Protein AF-A0A923X150-F1 (afdb_monomer)

Nearest PDB structures (foldseek):
  5wd8-assembly2_B  TM=7.372E-01  e=2.443E+00  Legionella pneumophila subsp. pneumophila ATCC 43290
  1fio-assembly1_A  TM=3.249E-01  e=4.172E+00  Saccharomyces cerevisiae
  5m4y-assembly2_C  TM=3.392E-01  e=4.401E+00  Saccharomyces cerevisiae S288C

Mean predicted aligned error: 8.23 Å

Radius of gyration: 19.03 Å; Cα contacts (8 Å, |Δi|>4): 76; chains: 1; bounding box: 44×22×62 Å

Structure (mmCIF, N/CA/C/O backbone):
data_AF-A0A923X150-F1
#
_entry.id   AF-A0A923X150-F1
#
loop_
_atom_site.group_PDB
_atom_site.id
_atom_site.type_symbol
_atom_site.label_atom_id
_atom_site.label_alt_id
_atom_site.label_comp_id
_atom_site.label_asym_id
_atom_site.label_entity_id
_atom_site.label_seq_id
_atom_site.pdbx_PDB_ins_code
_atom_site.Cartn_x
_atom_site.Cartn_y
_atom_site.Cartn_z
_atom_site.occupancy
_atom_site.B_iso_or_equiv
_atom_site.auth_seq_id
_atom_site.auth_comp_id
_atom_site.auth_asym_id
_atom_site.auth_atom_id
_atom_site.pdbx_PDB_model_num
ATOM 1 N N . MET A 1 1 ? 13.204 -3.048 -30.296 1.00 43.12 1 MET A N 1
ATOM 2 C CA . MET A 1 1 ? 12.433 -2.053 -29.521 1.00 43.12 1 MET A CA 1
ATOM 3 C C . MET A 1 1 ? 12.850 -2.231 -28.071 1.00 43.12 1 MET A C 1
ATOM 5 O O . MET A 1 1 ? 12.872 -3.369 -27.627 1.00 43.12 1 MET A O 1
ATOM 9 N N . SER A 1 2 ? 13.358 -1.176 -27.427 1.00 44.50 2 SER A N 1
ATOM 10 C CA . SER A 1 2 ? 13.944 -1.235 -26.075 1.00 44.50 2 SER A CA 1
ATOM 11 C C . SER A 1 2 ? 12.864 -1.530 -25.029 1.00 44.50 2 SER A C 1
ATOM 13 O O . SER A 1 2 ? 11.776 -0.986 -25.160 1.00 44.50 2 SER A O 1
ATOM 15 N N . ALA A 1 3 ? 13.171 -2.349 -24.018 1.00 56.31 3 ALA A N 1
ATOM 16 C CA . ALA A 1 3 ? 12.300 -2.663 -22.875 1.00 56.31 3 ALA A CA 1
ATOM 17 C C . ALA A 1 3 ? 12.217 -1.525 -21.827 1.00 56.31 3 ALA A C 1
ATOM 19 O O . ALA A 1 3 ? 11.457 -1.621 -20.869 1.00 56.31 3 ALA A O 1
ATOM 20 N N . ALA A 1 4 ? 12.989 -0.446 -22.005 1.00 56.38 4 ALA A N 1
ATOM 21 C CA . ALA A 1 4 ? 13.044 0.692 -21.081 1.00 56.38 4 ALA A CA 1
ATOM 22 C C . ALA A 1 4 ? 11.716 1.474 -20.893 1.00 56.38 4 ALA A C 1
ATOM 24 O O . ALA A 1 4 ? 11.390 1.775 -19.747 1.00 56.38 4 ALA A O 1
ATOM 25 N N . PRO A 1 5 ? 10.907 1.775 -21.936 1.00 62.41 5 PRO A N 1
ATOM 26 C CA . PRO A 1 5 ? 9.665 2.529 -21.750 1.00 62.41 5 PRO A CA 1
ATOM 27 C C . PRO A 1 5 ? 8.588 1.743 -20.988 1.00 62.41 5 PRO A C 1
ATOM 29 O O . PRO A 1 5 ? 7.736 2.352 -20.346 1.00 62.41 5 PRO A O 1
ATOM 32 N N . ASP A 1 6 ? 8.640 0.407 -21.010 1.00 83.75 6 ASP A N 1
ATOM 33 C CA . ASP A 1 6 ? 7.668 -0.434 -20.304 1.00 83.75 6 ASP A CA 1
ATOM 34 C C . ASP A 1 6 ? 7.932 -0.450 -18.785 1.00 83.75 6 ASP A C 1
ATOM 36 O O . ASP A 1 6 ? 6.992 -0.531 -17.995 1.00 83.75 6 ASP A O 1
ATOM 40 N N . LEU A 1 7 ? 9.199 -0.332 -18.358 1.00 87.69 7 LEU A N 1
ATOM 41 C CA . LEU A 1 7 ? 9.575 -0.271 -16.939 1.00 87.69 7 LEU A CA 1
ATOM 42 C C . LEU A 1 7 ? 9.243 1.079 -16.296 1.00 87.69 7 LEU A C 1
ATOM 44 O O . LEU A 1 7 ? 8.735 1.095 -15.176 1.00 87.69 7 LEU A O 1
ATOM 48 N N . ASP A 1 8 ? 9.495 2.192 -16.989 1.00 90.06 8 ASP A N 1
ATOM 49 C CA . ASP A 1 8 ? 9.133 3.524 -16.485 1.00 90.06 8 ASP A CA 1
ATOM 50 C C . ASP A 1 8 ? 7.620 3.646 -16.305 1.00 90.06 8 ASP A C 1
ATOM 52 O O . ASP A 1 8 ? 7.160 4.038 -15.234 1.00 90.06 8 ASP A O 1
ATOM 56 N N . ALA A 1 9 ? 6.840 3.213 -17.302 1.00 91.81 9 ALA A N 1
ATOM 57 C CA . ALA A 1 9 ? 5.383 3.213 -17.215 1.00 91.81 9 ALA A CA 1
ATOM 58 C C . ALA A 1 9 ? 4.872 2.347 -16.050 1.00 91.81 9 ALA A C 1
ATOM 60 O O . ALA A 1 9 ? 3.960 2.754 -15.330 1.00 91.81 9 ALA A O 1
ATOM 61 N N . ALA A 1 10 ? 5.482 1.178 -15.822 1.00 92.94 10 ALA A N 1
ATOM 62 C CA . ALA A 1 10 ? 5.136 0.323 -14.689 1.00 92.94 10 ALA A CA 1
ATOM 63 C C . ALA A 1 10 ? 5.478 0.979 -13.338 1.00 92.94 10 ALA A C 1
ATOM 65 O O . ALA A 1 10 ? 4.690 0.904 -12.396 1.00 92.94 10 ALA A O 1
ATOM 66 N N . LEU A 1 11 ? 6.626 1.655 -13.226 1.00 94.62 11 LEU A N 1
ATOM 67 C CA . LEU A 1 11 ? 7.004 2.385 -12.013 1.00 94.62 11 LEU A CA 1
ATOM 68 C C . LEU A 1 11 ? 6.091 3.591 -11.758 1.00 94.62 11 LEU A C 1
ATOM 70 O O . LEU A 1 11 ? 5.698 3.828 -10.616 1.00 94.62 11 LEU A O 1
ATOM 74 N N . GLU A 1 12 ? 5.722 4.336 -12.798 1.00 95.06 12 GLU A N 1
ATOM 75 C CA . GLU A 1 12 ? 4.772 5.445 -12.701 1.00 95.06 12 GLU A CA 1
ATOM 76 C C . GLU A 1 12 ? 3.376 4.964 -12.278 1.00 95.06 12 GLU A C 1
ATOM 78 O O . GLU A 1 12 ? 2.782 5.560 -11.373 1.00 95.06 12 GLU A O 1
ATOM 83 N N . GLU A 1 13 ? 2.884 3.857 -12.851 1.00 95.75 13 GLU A N 1
ATOM 84 C CA . GLU A 1 13 ? 1.630 3.210 -12.431 1.00 95.75 13 GLU A CA 1
ATOM 85 C C . GLU A 1 13 ? 1.688 2.839 -10.942 1.00 95.75 13 GLU A C 1
ATOM 87 O 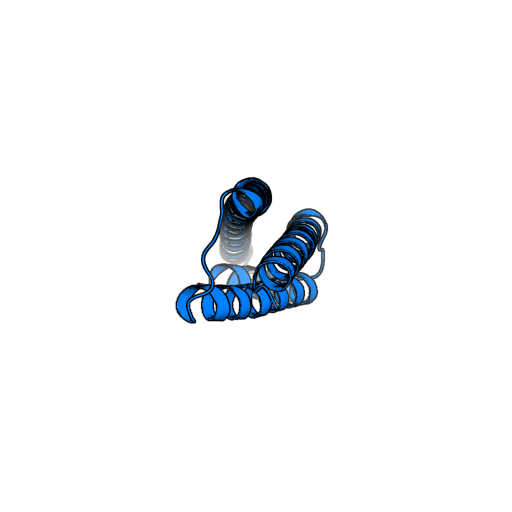O . GLU A 1 13 ? 0.786 3.178 -10.173 1.00 95.75 13 GLU A O 1
ATOM 92 N N . LEU A 1 14 ? 2.777 2.202 -10.503 1.00 95.81 14 LEU A N 1
ATOM 93 C CA . LEU A 1 14 ? 2.960 1.811 -9.107 1.00 95.81 14 LEU A CA 1
ATOM 94 C C . LEU A 1 14 ? 3.001 3.004 -8.157 1.00 95.81 14 LEU A C 1
ATOM 96 O O . LEU A 1 14 ? 2.433 2.936 -7.068 1.00 95.81 14 LEU A O 1
ATOM 100 N N . ILE A 1 15 ? 3.647 4.100 -8.551 1.00 96.69 15 ILE A N 1
ATOM 101 C CA . ILE A 1 15 ? 3.681 5.333 -7.761 1.00 96.69 15 ILE A CA 1
ATOM 102 C C . ILE A 1 15 ? 2.278 5.930 -7.647 1.00 96.69 15 ILE A C 1
ATOM 104 O O . ILE A 1 15 ? 1.893 6.360 -6.557 1.00 96.69 15 ILE A O 1
ATOM 108 N N . ALA A 1 16 ? 1.507 5.970 -8.735 1.00 95.44 16 ALA A N 1
ATOM 109 C CA . ALA A 1 16 ? 0.133 6.463 -8.705 1.00 95.44 16 ALA A CA 1
ATOM 110 C C . ALA A 1 16 ? -0.732 5.613 -7.759 1.00 95.44 16 ALA A C 1
ATOM 112 O O . ALA A 1 16 ? -1.323 6.147 -6.821 1.00 95.44 16 ALA A O 1
ATOM 113 N N . LEU A 1 17 ? -0.695 4.287 -7.910 1.00 95.75 17 LEU A N 1
ATOM 114 C CA . LEU A 1 17 ? -1.447 3.359 -7.062 1.00 95.75 17 LEU A CA 1
ATOM 115 C C . LEU A 1 17 ? -1.000 3.400 -5.593 1.00 95.75 17 LEU A C 1
ATOM 117 O O . LEU A 1 17 ? -1.834 3.321 -4.693 1.00 95.75 17 LEU A O 1
ATOM 121 N N . ALA A 1 18 ? 0.295 3.573 -5.317 1.00 93.19 18 ALA A N 1
ATOM 122 C CA . ALA A 1 18 ? 0.787 3.745 -3.952 1.00 93.19 18 ALA A CA 1
ATOM 123 C C . ALA A 1 18 ? 0.256 5.035 -3.305 1.00 93.19 18 ALA A C 1
ATOM 125 O O . ALA A 1 18 ? -0.019 5.047 -2.102 1.00 93.19 18 ALA A O 1
ATOM 126 N N . ASN A 1 19 ? 0.089 6.115 -4.078 1.00 93.88 19 ASN A N 1
ATOM 127 C CA . ASN A 1 19 ? -0.540 7.339 -3.581 1.00 93.88 19 ASN A CA 1
ATOM 128 C C . ASN A 1 19 ? -2.040 7.150 -3.340 1.00 93.88 19 ASN A C 1
ATOM 130 O O . ASN A 1 19 ? -2.524 7.609 -2.309 1.00 93.88 19 ASN A O 1
ATOM 134 N N . ASP A 1 20 ? -2.749 6.433 -4.214 1.00 92.38 20 ASP A N 1
ATOM 135 C CA . ASP A 1 20 ? -4.160 6.094 -3.995 1.00 92.38 20 ASP A CA 1
ATOM 136 C C . ASP A 1 20 ? -4.336 5.312 -2.688 1.00 92.38 20 ASP A C 1
ATOM 138 O O . ASP A 1 20 ? -5.146 5.691 -1.845 1.00 92.38 20 ASP A O 1
ATOM 142 N N . VAL A 1 21 ? -3.510 4.280 -2.459 1.00 88.44 21 VAL A N 1
ATOM 143 C CA . VAL A 1 21 ? -3.499 3.543 -1.184 1.00 88.44 21 VAL A CA 1
ATOM 144 C C . VAL A 1 21 ? -3.271 4.496 -0.015 1.00 88.44 21 VAL A C 1
ATOM 146 O O . VAL A 1 21 ? -3.983 4.423 0.980 1.00 88.44 21 VAL A O 1
ATOM 149 N N . ARG A 1 22 ? -2.307 5.414 -0.118 1.00 86.31 22 ARG A N 1
ATOM 150 C CA . ARG A 1 22 ? -2.027 6.381 0.949 1.00 86.31 22 ARG A CA 1
ATOM 151 C C . ARG A 1 22 ? -3.224 7.288 1.238 1.00 86.31 22 ARG A C 1
ATOM 153 O O . ARG A 1 22 ? -3.509 7.543 2.405 1.00 86.31 22 ARG A O 1
ATOM 160 N N . ILE A 1 23 ? -3.896 7.787 0.200 1.00 87.00 23 ILE A N 1
ATOM 161 C CA . ILE A 1 23 ? -5.088 8.634 0.333 1.00 87.00 23 ILE A CA 1
ATOM 162 C C . ILE A 1 23 ? -6.177 7.861 1.071 1.00 87.00 23 ILE A C 1
ATOM 164 O O . ILE A 1 23 ? -6.692 8.366 2.066 1.00 87.00 23 ILE A O 1
ATOM 168 N N . GLU A 1 24 ? -6.450 6.621 0.668 1.00 86.81 24 GLU A N 1
ATOM 169 C CA . GLU A 1 24 ? -7.423 5.763 1.348 1.00 86.81 24 GLU A CA 1
ATOM 170 C C . GLU A 1 24 ? -7.011 5.462 2.802 1.00 86.81 24 GLU A C 1
ATOM 172 O O . GLU A 1 24 ? -7.835 5.534 3.703 1.00 86.81 24 GLU A O 1
ATOM 177 N N . LEU A 1 25 ? -5.725 5.246 3.099 1.00 80.75 25 LEU A N 1
ATOM 178 C CA . LEU A 1 25 ? -5.252 5.028 4.478 1.00 80.75 25 LEU A CA 1
ATOM 179 C C . LEU A 1 25 ? -5.299 6.282 5.376 1.00 80.75 25 LEU A C 1
ATOM 181 O O . LEU A 1 25 ? -5.204 6.173 6.604 1.00 80.75 25 LEU A O 1
ATOM 1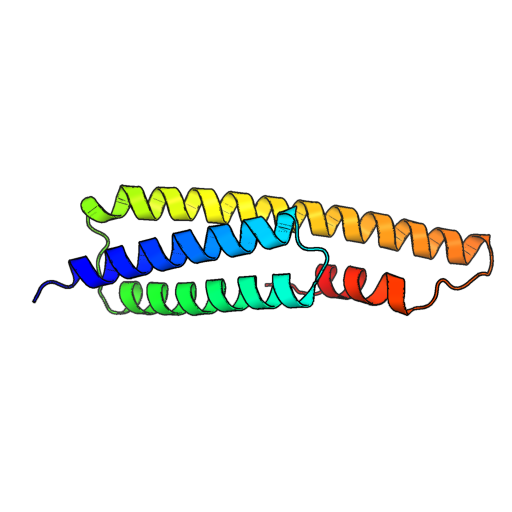85 N N . ILE A 1 26 ? -5.363 7.484 4.799 1.00 80.69 26 ILE A N 1
ATOM 186 C CA . ILE A 1 26 ? -5.426 8.749 5.551 1.00 80.69 26 ILE A CA 1
ATOM 187 C C . ILE A 1 26 ? -6.867 9.240 5.678 1.00 80.69 26 ILE A C 1
ATOM 189 O O . ILE A 1 26 ? -7.271 9.679 6.753 1.00 80.69 26 ILE A O 1
ATOM 193 N N . VAL A 1 27 ? -7.608 9.209 4.573 1.00 77.62 27 VAL A N 1
ATOM 194 C CA . VAL A 1 27 ? -8.938 9.810 4.430 1.00 77.62 27 VAL A CA 1
ATOM 195 C C . VAL A 1 27 ? -10.040 8.759 4.507 1.00 77.62 27 VAL A C 1
ATOM 197 O O . VAL A 1 27 ? -11.137 9.075 4.963 1.00 77.62 27 VAL A O 1
ATOM 200 N N . GLY A 1 28 ? -9.763 7.537 4.049 1.00 66.31 28 GLY A N 1
ATOM 201 C CA . GLY A 1 28 ? -10.754 6.494 3.819 1.00 66.31 28 GLY A CA 1
ATOM 202 C C . GLY A 1 28 ? -11.560 6.186 5.072 1.00 66.31 28 GLY A C 1
ATOM 203 O O . GLY A 1 28 ? -11.057 5.660 6.063 1.00 66.31 28 GLY A O 1
ATOM 204 N N . THR A 1 29 ? -12.848 6.508 5.009 1.00 67.25 29 THR A N 1
ATOM 205 C CA . THR A 1 29 ? -13.855 6.075 5.984 1.00 67.25 29 THR A CA 1
ATOM 206 C C . THR A 1 29 ? -14.387 4.678 5.660 1.00 67.25 29 THR A C 1
ATOM 208 O O . THR A 1 29 ? -15.085 4.086 6.481 1.00 67.25 29 THR A O 1
ATOM 211 N N . ASP A 1 30 ? -14.055 4.160 4.471 1.00 75.75 30 ASP A N 1
ATOM 212 C CA . ASP A 1 30 ? -14.504 2.879 3.943 1.00 75.75 30 ASP A CA 1
ATOM 213 C C . ASP A 1 30 ? -13.340 1.882 3.836 1.00 75.75 30 ASP A C 1
ATOM 215 O O . ASP A 1 30 ? -12.364 2.052 3.095 1.00 75.75 30 ASP A O 1
ATOM 219 N N . PHE A 1 31 ? -13.475 0.803 4.601 1.00 72.62 31 PHE A N 1
ATOM 220 C CA . PHE A 1 31 ? -12.536 -0.305 4.623 1.00 72.62 31 PHE A CA 1
ATOM 221 C C . PHE A 1 31 ? -12.442 -1.026 3.272 1.00 72.62 31 PHE A C 1
ATOM 223 O O . PHE A 1 31 ? -11.347 -1.408 2.854 1.00 72.62 31 PHE A O 1
ATOM 230 N N . ASP A 1 32 ? -13.566 -1.205 2.578 1.00 78.44 32 ASP A N 1
ATOM 231 C CA . ASP A 1 32 ? -13.610 -1.969 1.331 1.00 78.44 32 ASP A CA 1
ATOM 232 C C . ASP A 1 32 ? -12.947 -1.182 0.186 1.00 78.44 32 ASP A C 1
ATOM 234 O O . ASP A 1 32 ? -12.247 -1.765 -0.652 1.00 78.44 32 ASP A O 1
ATOM 238 N N . ALA A 1 33 ? -13.071 0.150 0.192 1.00 80.62 33 ALA A N 1
ATOM 239 C CA . ALA A 1 33 ? -12.336 1.035 -0.714 1.00 80.62 33 ALA A CA 1
ATOM 240 C C . ALA A 1 33 ? -10.817 0.944 -0.485 1.00 80.62 33 ALA A C 1
ATOM 242 O O . ALA A 1 33 ? -10.051 0.730 -1.432 1.00 80.62 33 ALA A O 1
ATOM 243 N N . SER A 1 34 ? -10.393 0.988 0.783 1.00 81.50 34 SER A N 1
ATOM 244 C CA . SER A 1 34 ? -8.987 0.824 1.173 1.00 81.50 34 SER A CA 1
ATOM 245 C C . SER A 1 34 ? -8.422 -0.533 0.738 1.00 81.50 34 SER A C 1
ATOM 247 O O . SER A 1 34 ? -7.311 -0.610 0.206 1.00 81.50 34 SER A O 1
ATOM 249 N N . LEU A 1 35 ? -9.192 -1.613 0.910 1.00 82.12 35 LEU A N 1
ATOM 250 C CA . LEU A 1 35 ? -8.802 -2.955 0.477 1.00 82.12 35 LEU A CA 1
ATOM 251 C C . LEU A 1 35 ? -8.707 -3.049 -1.053 1.00 82.12 35 LEU A C 1
ATOM 253 O O . LEU A 1 35 ? -7.747 -3.604 -1.583 1.00 82.12 35 LEU A O 1
ATOM 257 N N . THR A 1 36 ? -9.654 -2.448 -1.774 1.00 87.81 36 THR A N 1
ATOM 258 C CA . THR A 1 36 ? -9.654 -2.409 -3.244 1.00 87.81 36 THR A CA 1
ATOM 259 C C . THR A 1 36 ? -8.443 -1.651 -3.792 1.00 87.81 36 THR A C 1
ATOM 261 O O . THR A 1 36 ? -7.813 -2.098 -4.752 1.00 87.81 36 THR A O 1
ATOM 264 N N . ALA A 1 37 ? -8.076 -0.515 -3.191 1.00 88.50 37 ALA A N 1
ATOM 265 C CA . ALA A 1 37 ? -6.871 0.223 -3.564 1.00 88.50 37 ALA A CA 1
ATOM 266 C C . ALA A 1 37 ? -5.599 -0.607 -3.324 1.00 88.50 37 ALA A C 1
ATOM 268 O O . ALA A 1 37 ? -4.760 -0.709 -4.220 1.00 88.50 37 ALA A O 1
ATOM 269 N N . ARG A 1 38 ? -5.490 -1.262 -2.158 1.00 88.31 38 ARG A N 1
ATOM 270 C CA . ARG A 1 38 ? -4.353 -2.141 -1.831 1.00 88.31 38 ARG A CA 1
ATOM 271 C C . ARG A 1 38 ? -4.232 -3.317 -2.798 1.00 88.31 38 ARG A C 1
ATOM 273 O O . ARG A 1 38 ? -3.135 -3.579 -3.277 1.00 88.31 38 ARG A O 1
ATOM 280 N N . ASN A 1 39 ? -5.337 -3.979 -3.134 1.00 89.06 39 ASN A N 1
ATOM 281 C CA . ASN A 1 39 ? -5.322 -5.108 -4.066 1.00 89.06 39 ASN A CA 1
ATOM 282 C C . ASN A 1 39 ? -4.858 -4.684 -5.463 1.00 89.06 39 ASN A C 1
ATOM 284 O O . ASN A 1 39 ? -3.977 -5.324 -6.026 1.00 89.06 39 ASN A O 1
ATOM 288 N N . ARG A 1 40 ? -5.355 -3.550 -5.983 1.00 93.81 40 ARG A N 1
ATOM 289 C CA . ARG A 1 40 ? -4.891 -3.005 -7.272 1.00 93.81 40 ARG A CA 1
ATOM 290 C C . ARG A 1 40 ? -3.390 -2.710 -7.269 1.00 93.81 40 ARG A C 1
ATOM 292 O O . ARG A 1 40 ? -2.705 -3.029 -8.238 1.00 93.81 40 ARG A O 1
ATOM 299 N N . TYR A 1 41 ? -2.880 -2.126 -6.184 1.00 93.38 41 TYR A N 1
ATOM 300 C CA . TYR A 1 41 ? -1.446 -1.893 -6.016 1.00 93.38 41 TYR A CA 1
ATOM 301 C C . TYR A 1 41 ? -0.647 -3.206 -5.992 1.00 93.38 41 TYR A C 1
ATOM 303 O O . TYR A 1 41 ? 0.344 -3.325 -6.709 1.00 93.38 41 TYR A O 1
ATOM 311 N N . ASN A 1 42 ? -1.093 -4.204 -5.223 1.00 90.25 42 ASN A N 1
ATOM 312 C CA . ASN A 1 42 ? -0.428 -5.505 -5.121 1.00 90.25 42 ASN A CA 1
ATOM 313 C C . ASN A 1 42 ? -0.405 -6.251 -6.463 1.00 90.25 42 ASN A C 1
ATOM 315 O O . ASN A 1 42 ? 0.630 -6.801 -6.838 1.00 90.25 42 ASN A O 1
ATOM 319 N N . ASP A 1 43 ? -1.508 -6.218 -7.213 1.00 92.94 43 ASP A N 1
ATOM 320 C CA . ASP A 1 43 ? -1.595 -6.816 -8.546 1.00 92.94 43 ASP A CA 1
ATOM 321 C C . ASP A 1 43 ? -0.611 -6.146 -9.516 1.00 92.94 43 ASP A C 1
ATOM 323 O O . ASP A 1 43 ? 0.144 -6.824 -10.220 1.00 92.94 43 ASP A O 1
ATOM 327 N N . ALA A 1 44 ? -0.560 -4.809 -9.530 1.00 93.88 44 ALA A N 1
ATOM 328 C CA . ALA A 1 44 ? 0.406 -4.068 -10.338 1.00 93.88 44 ALA A CA 1
ATOM 329 C C . ALA A 1 44 ? 1.853 -4.385 -9.926 1.00 93.88 44 ALA A C 1
ATOM 331 O O . ALA A 1 44 ? 2.719 -4.569 -10.784 1.00 93.88 44 ALA A O 1
ATOM 332 N N . PHE A 1 45 ? 2.110 -4.513 -8.623 1.00 92.75 45 PHE A N 1
ATOM 333 C CA . PHE A 1 45 ? 3.436 -4.815 -8.093 1.00 92.75 45 PHE A CA 1
ATOM 334 C C . PHE A 1 45 ? 3.892 -6.220 -8.486 1.00 92.75 45 PHE A C 1
ATOM 336 O O . PHE A 1 45 ? 5.027 -6.395 -8.929 1.00 92.75 45 PHE A O 1
ATOM 343 N N . ALA A 1 46 ? 2.995 -7.207 -8.429 1.00 90.56 46 ALA A N 1
ATOM 344 C CA . ALA A 1 46 ? 3.263 -8.563 -8.896 1.00 90.56 46 ALA A CA 1
ATOM 345 C C . ALA A 1 46 ? 3.588 -8.599 -10.400 1.00 90.56 46 ALA A C 1
ATOM 347 O O . ALA A 1 46 ? 4.524 -9.289 -10.810 1.00 90.56 46 ALA A O 1
ATOM 348 N N . ARG A 1 47 ? 2.879 -7.816 -11.231 1.00 92.06 47 ARG A N 1
ATOM 349 C CA . ARG A 1 47 ? 3.205 -7.684 -12.665 1.00 92.06 47 ARG A CA 1
ATOM 350 C C . ARG A 1 47 ? 4.600 -7.098 -12.877 1.00 92.06 47 ARG A C 1
ATOM 352 O O . ARG A 1 47 ? 5.375 -7.661 -13.645 1.00 92.06 47 ARG A O 1
ATOM 359 N N . PHE A 1 48 ? 4.941 -6.021 -12.170 1.00 92.06 48 PHE A N 1
ATOM 360 C CA . PHE A 1 48 ? 6.269 -5.407 -12.241 1.00 92.06 48 PHE A CA 1
ATOM 361 C C . PHE A 1 48 ? 7.379 -6.374 -11.801 1.00 92.06 48 PHE A C 1
ATOM 363 O O . PHE A 1 48 ? 8.392 -6.510 -12.486 1.00 92.06 48 PHE A O 1
ATOM 370 N N . GLN A 1 49 ? 7.172 -7.124 -10.716 1.00 89.06 49 GLN A N 1
ATOM 371 C CA . GLN A 1 49 ? 8.096 -8.187 -10.309 1.00 89.06 49 GLN A CA 1
ATOM 372 C C . GLN A 1 49 ? 8.245 -9.263 -11.392 1.00 89.06 49 GLN A C 1
ATOM 374 O O . GLN A 1 49 ? 9.357 -9.724 -11.655 1.00 89.06 49 GLN A O 1
ATOM 379 N N . GLY A 1 50 ? 7.148 -9.636 -12.055 1.00 89.62 50 GLY A N 1
ATOM 380 C CA . GLY A 1 50 ? 7.154 -10.516 -13.224 1.00 89.62 50 GLY A CA 1
ATOM 381 C C . GLY A 1 50 ? 8.040 -9.996 -14.362 1.00 89.62 50 GLY A C 1
ATOM 382 O O . GLY A 1 50 ? 8.782 -10.767 -14.965 1.00 89.62 50 GLY A O 1
ATOM 383 N N . MET A 1 51 ? 8.033 -8.685 -14.619 1.00 89.12 51 MET A N 1
ATOM 384 C CA . MET A 1 51 ? 8.911 -8.064 -15.619 1.00 89.12 51 MET A CA 1
ATOM 385 C C . MET A 1 51 ? 10.386 -8.166 -15.213 1.00 89.12 51 MET A C 1
ATOM 387 O O . MET A 1 51 ? 11.212 -8.603 -16.014 1.00 89.12 51 MET A O 1
ATOM 391 N N . VAL A 1 52 ? 10.716 -7.821 -13.963 1.00 87.06 52 VAL A N 1
ATOM 392 C CA . VAL A 1 52 ? 12.098 -7.870 -13.451 1.00 87.06 52 VAL A CA 1
ATOM 393 C C . VAL A 1 52 ? 12.639 -9.304 -13.451 1.00 87.06 52 VAL A C 1
ATOM 395 O O . VAL A 1 52 ? 13.735 -9.566 -13.942 1.00 87.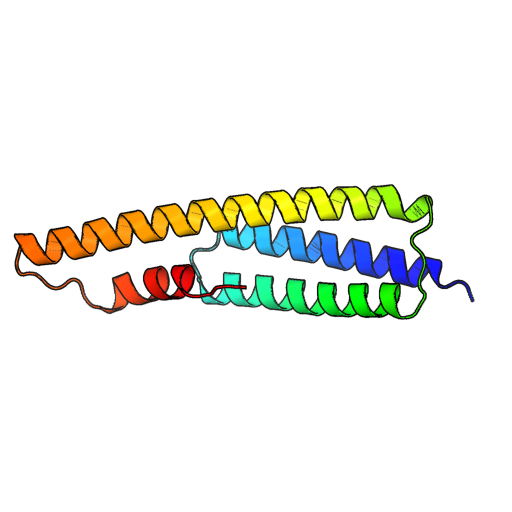06 52 VAL A O 1
ATOM 398 N N . THR A 1 53 ? 11.848 -10.263 -12.965 1.00 86.25 53 THR A N 1
ATOM 399 C CA . THR A 1 53 ? 12.209 -11.694 -12.982 1.00 86.25 53 THR A CA 1
ATOM 400 C C . THR A 1 53 ? 12.270 -12.276 -14.396 1.00 86.25 53 THR A C 1
ATOM 402 O O . THR A 1 53 ? 13.066 -13.178 -14.649 1.00 86.25 53 THR A O 1
ATOM 405 N N . GLY A 1 54 ? 11.493 -11.726 -15.333 1.00 85.31 54 GLY A N 1
ATOM 406 C CA . GLY A 1 54 ? 11.519 -12.053 -16.759 1.00 85.31 54 GLY A CA 1
ATOM 407 C C . GLY A 1 54 ? 12.721 -11.490 -17.526 1.00 85.31 54 GLY A C 1
ATOM 408 O O . GLY A 1 54 ? 12.810 -11.689 -18.737 1.00 85.31 54 GLY A O 1
ATOM 409 N N . GLY A 1 55 ? 13.651 -10.811 -16.845 1.00 83.06 55 GLY A N 1
ATOM 410 C CA . GLY A 1 55 ? 14.893 -10.301 -17.427 1.00 83.06 55 GLY A CA 1
ATOM 411 C C . GLY A 1 55 ? 14.877 -8.812 -17.769 1.00 83.06 55 GLY A C 1
ATOM 412 O O . GLY A 1 55 ? 15.834 -8.329 -18.374 1.00 83.06 55 GLY A O 1
ATOM 413 N N . ALA A 1 56 ? 13.835 -8.069 -17.382 1.00 84.56 56 ALA A N 1
ATOM 414 C CA . ALA A 1 56 ? 13.872 -6.613 -17.438 1.00 84.56 56 ALA A CA 1
ATOM 415 C C . ALA A 1 56 ? 14.846 -6.092 -16.367 1.00 84.56 56 ALA A C 1
ATOM 417 O O . ALA A 1 56 ? 14.711 -6.392 -15.180 1.00 84.56 56 ALA A O 1
ATOM 418 N N . VAL A 1 57 ? 15.855 -5.330 -16.785 1.00 84.00 57 VAL A N 1
ATOM 419 C CA . VAL A 1 57 ? 16.900 -4.828 -15.885 1.00 84.00 57 VAL A CA 1
ATOM 420 C C . VAL A 1 57 ? 16.636 -3.365 -15.573 1.00 84.00 57 VAL A C 1
ATOM 422 O O . VAL A 1 57 ? 16.495 -2.553 -16.484 1.00 84.00 57 VAL A O 1
ATOM 425 N N . LEU A 1 58 ? 16.623 -3.025 -14.283 1.00 84.00 58 LEU A N 1
ATOM 426 C CA . LEU A 1 58 ? 16.571 -1.635 -13.847 1.00 84.00 58 LEU A CA 1
ATOM 427 C C . LEU A 1 58 ? 17.916 -0.945 -14.134 1.00 84.00 58 LEU A C 1
ATOM 429 O O . LEU A 1 58 ? 18.897 -1.157 -13.422 1.00 84.00 58 LEU A O 1
ATOM 433 N N . GLY A 1 59 ? 17.964 -0.141 -15.195 1.00 87.56 59 GLY A N 1
ATOM 434 C CA . GLY A 1 59 ? 19.035 0.808 -15.475 1.00 87.56 59 GLY A CA 1
ATOM 435 C C . GLY A 1 59 ? 19.028 2.050 -14.565 1.00 87.56 59 GLY A C 1
ATOM 436 O O . GLY A 1 59 ? 18.066 2.286 -13.822 1.00 87.56 59 GLY A O 1
ATOM 437 N N . PRO A 1 60 ? 20.105 2.859 -14.607 1.00 88.38 60 PRO A N 1
ATOM 438 C CA . PRO A 1 60 ? 20.236 4.099 -13.838 1.00 88.38 60 PRO A CA 1
ATOM 439 C C . PRO A 1 60 ? 19.068 5.080 -14.000 1.00 88.38 60 PRO A C 1
ATOM 441 O O . PRO A 1 60 ? 18.714 5.770 -13.047 1.00 88.38 60 PRO A O 1
ATOM 444 N N . GLU A 1 61 ? 18.461 5.124 -15.184 1.00 85.50 61 GLU A N 1
ATOM 445 C CA . GLU A 1 61 ? 17.304 5.955 -15.519 1.00 85.50 61 GLU A CA 1
ATOM 446 C C . GLU A 1 61 ? 16.075 5.654 -14.644 1.00 85.50 61 GLU A C 1
ATOM 448 O O . GLU A 1 61 ? 15.319 6.563 -14.309 1.00 85.50 61 GLU A O 1
ATOM 453 N N . HIS A 1 62 ? 15.931 4.412 -14.177 1.00 89.88 62 HIS A N 1
ATOM 454 C CA . HIS A 1 62 ? 14.788 3.971 -13.379 1.00 89.88 62 HIS A CA 1
ATOM 455 C C . HIS A 1 62 ? 14.991 4.186 -11.870 1.00 89.88 62 HIS A C 1
ATOM 457 O O . HIS A 1 62 ? 14.031 4.123 -11.100 1.00 89.88 62 HIS A O 1
ATOM 463 N N . LEU A 1 63 ? 16.226 4.448 -11.415 1.00 89.06 63 LEU A N 1
ATOM 464 C CA . LEU A 1 63 ? 16.567 4.511 -9.985 1.00 89.06 63 LEU A CA 1
ATOM 465 C C . LEU A 1 63 ? 15.805 5.610 -9.240 1.00 89.06 63 LEU A C 1
ATOM 467 O O . LEU A 1 63 ? 15.437 5.424 -8.081 1.00 89.06 63 LEU A O 1
ATOM 471 N N . THR A 1 64 ? 15.539 6.744 -9.892 1.00 92.94 64 THR A N 1
ATOM 472 C CA . THR A 1 64 ? 14.770 7.836 -9.282 1.00 92.94 64 THR A CA 1
ATOM 473 C C . THR A 1 64 ? 13.322 7.424 -9.018 1.00 92.94 64 THR A C 1
ATOM 475 O O . THR A 1 64 ? 12.809 7.658 -7.922 1.00 92.94 64 THR A O 1
ATOM 478 N N . LEU A 1 65 ? 12.669 6.782 -9.989 1.00 92.69 65 LEU A N 1
ATOM 479 C CA . LEU A 1 65 ? 11.291 6.312 -9.841 1.00 92.69 65 LEU A CA 1
ATOM 480 C C . LEU A 1 65 ? 11.206 5.146 -8.851 1.00 92.69 65 LEU A C 1
ATOM 482 O O . LEU A 1 65 ? 10.366 5.171 -7.953 1.00 92.69 65 LEU A O 1
ATOM 486 N N . ALA A 1 66 ? 12.122 4.180 -8.942 1.00 90.88 66 ALA A N 1
ATOM 487 C CA . ALA A 1 66 ? 12.199 3.060 -8.009 1.00 90.88 66 ALA A CA 1
ATOM 488 C C . ALA A 1 66 ? 12.421 3.534 -6.562 1.00 90.88 66 ALA A C 1
ATOM 490 O O . ALA A 1 66 ? 11.730 3.081 -5.654 1.00 90.88 66 ALA A O 1
ATOM 491 N N . GLY A 1 67 ? 13.315 4.505 -6.348 1.00 93.62 67 GLY A N 1
ATOM 492 C CA . GLY A 1 67 ? 13.548 5.093 -5.028 1.00 93.62 67 GLY A CA 1
ATOM 493 C C . GLY A 1 67 ? 12.326 5.832 -4.476 1.00 93.62 67 GLY A C 1
ATOM 494 O O . GLY A 1 67 ? 12.012 5.718 -3.293 1.00 93.62 67 GLY A O 1
ATOM 495 N N . ARG A 1 68 ? 11.585 6.557 -5.323 1.00 95.12 68 ARG A N 1
ATOM 496 C CA . ARG A 1 68 ? 10.328 7.205 -4.915 1.00 95.12 68 ARG A CA 1
ATOM 497 C C . ARG A 1 68 ? 9.250 6.183 -4.552 1.00 95.12 68 ARG A C 1
ATOM 499 O O . ARG A 1 68 ? 8.528 6.385 -3.576 1.00 95.12 68 ARG A O 1
ATOM 506 N N . LEU A 1 69 ? 9.132 5.112 -5.334 1.00 94.06 69 LEU A N 1
ATOM 507 C CA . LEU A 1 69 ? 8.207 4.020 -5.051 1.00 94.06 69 LEU A CA 1
ATOM 508 C C . LEU A 1 69 ? 8.535 3.352 -3.710 1.00 94.06 69 LEU A C 1
ATOM 510 O O . LEU A 1 69 ? 7.627 3.133 -2.916 1.00 94.06 69 LEU A O 1
ATOM 514 N N . ASP A 1 70 ? 9.813 3.088 -3.437 1.00 92.38 70 ASP A N 1
ATOM 515 C CA . ASP A 1 70 ? 10.277 2.488 -2.180 1.00 92.38 70 ASP A CA 1
ATOM 516 C C . ASP A 1 70 ? 9.943 3.358 -0.956 1.00 92.38 70 ASP A C 1
ATOM 518 O O . ASP A 1 70 ? 9.400 2.873 0.041 1.00 92.38 70 ASP A O 1
ATOM 522 N N . GLN A 1 71 ? 10.159 4.674 -1.060 1.00 92.94 71 GLN A N 1
ATOM 523 C CA . GLN A 1 71 ? 9.773 5.630 -0.017 1.00 92.94 71 GLN A CA 1
ATOM 524 C C . GLN A 1 71 ? 8.262 5.622 0.242 1.00 92.94 71 GLN A C 1
ATOM 526 O O . GLN A 1 71 ? 7.827 5.603 1.395 1.00 92.94 71 GLN A O 1
ATOM 531 N N . LEU A 1 72 ? 7.451 5.625 -0.822 1.00 92.25 72 LEU A N 1
ATOM 532 C CA . LEU A 1 72 ? 5.992 5.577 -0.704 1.00 92.25 72 LEU A CA 1
ATOM 533 C C . LEU A 1 72 ? 5.516 4.253 -0.107 1.00 92.25 72 LEU A C 1
ATOM 535 O O . LEU A 1 72 ? 4.658 4.258 0.774 1.00 92.25 72 LEU A O 1
ATOM 539 N N . HIS A 1 73 ? 6.086 3.134 -0.550 1.00 90.75 73 HIS A N 1
ATOM 540 C CA . HIS A 1 73 ? 5.764 1.811 -0.034 1.00 90.75 73 HIS A CA 1
ATOM 541 C C . HIS A 1 73 ? 6.068 1.716 1.464 1.00 90.75 73 HIS A C 1
ATOM 543 O O . HIS A 1 73 ? 5.194 1.351 2.249 1.00 90.75 73 HIS A O 1
ATOM 549 N N . SER A 1 74 ? 7.269 2.133 1.872 1.00 90.75 74 SER A N 1
ATOM 550 C CA . SER A 1 74 ? 7.685 2.149 3.276 1.00 90.75 74 SER A CA 1
ATOM 551 C C . SER A 1 74 ? 6.744 2.993 4.138 1.00 90.75 74 SER A C 1
ATOM 553 O O . SER A 1 74 ? 6.268 2.526 5.173 1.00 90.75 74 SER A O 1
ATOM 555 N N . ALA A 1 75 ? 6.394 4.198 3.678 1.00 89.06 75 ALA A N 1
ATOM 556 C CA . ALA A 1 75 ? 5.474 5.073 4.398 1.00 89.06 75 ALA A CA 1
ATOM 557 C C . ALA A 1 75 ? 4.049 4.493 4.492 1.00 89.06 75 ALA A C 1
ATOM 559 O O . ALA A 1 75 ? 3.372 4.660 5.507 1.00 89.06 75 ALA A O 1
ATOM 560 N N . ASN A 1 76 ? 3.581 3.792 3.456 1.00 89.12 76 ASN A N 1
ATOM 561 C CA . ASN A 1 76 ? 2.289 3.109 3.488 1.00 89.12 76 ASN A CA 1
ATOM 562 C C . ASN A 1 76 ? 2.297 1.940 4.4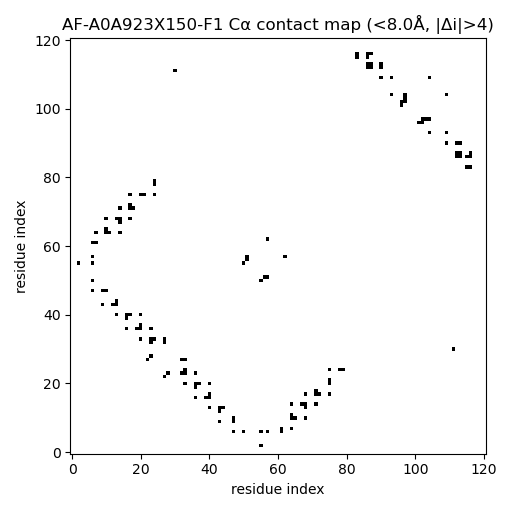80 1.00 89.12 76 ASN A C 1
ATOM 564 O O . ASN A 1 76 ? 1.335 1.773 5.228 1.00 89.12 76 ASN A O 1
ATOM 568 N N . MET A 1 77 ? 3.379 1.159 4.532 1.00 86.81 77 MET A N 1
ATOM 569 C CA . 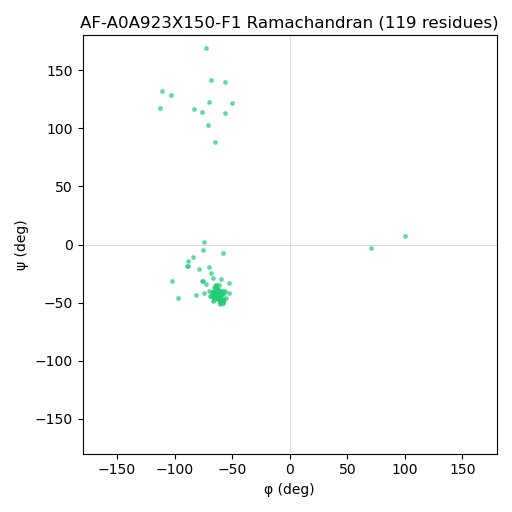MET A 1 77 ? 3.525 0.051 5.481 1.00 86.81 77 MET A CA 1
ATOM 570 C C . MET A 1 77 ? 3.577 0.537 6.932 1.00 86.81 77 MET A C 1
ATOM 572 O O . MET A 1 77 ? 2.910 -0.042 7.792 1.00 86.81 77 MET A O 1
ATOM 576 N N . GLU A 1 78 ? 4.302 1.626 7.197 1.00 90.19 78 GLU A N 1
ATOM 577 C CA . GLU A 1 78 ? 4.308 2.293 8.503 1.00 90.19 78 GLU A CA 1
ATOM 578 C C . GLU A 1 78 ? 2.892 2.735 8.893 1.00 90.19 78 GLU A C 1
ATOM 580 O O . GLU A 1 78 ? 2.402 2.389 9.970 1.00 90.19 78 GLU A O 1
ATOM 585 N N . ARG A 1 79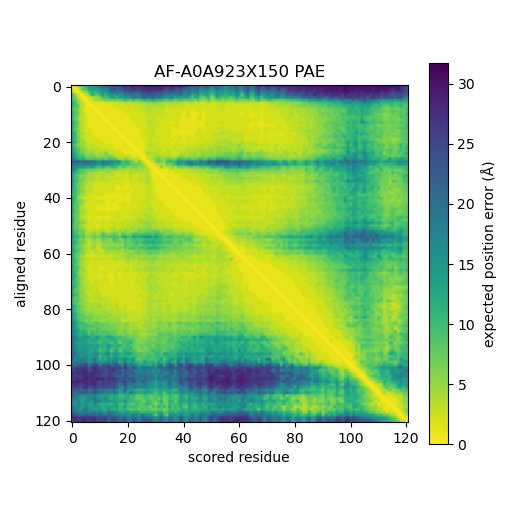 ? 2.168 3.383 7.972 1.00 87.38 79 ARG A N 1
ATOM 586 C CA . ARG A 1 79 ? 0.792 3.825 8.220 1.00 87.38 79 ARG A CA 1
ATOM 587 C C . ARG A 1 79 ? -0.169 2.666 8.497 1.00 87.38 79 ARG A C 1
ATOM 589 O O . ARG A 1 79 ? -1.007 2.760 9.392 1.00 87.38 79 ARG A O 1
ATOM 596 N N . VAL A 1 80 ? -0.061 1.561 7.760 1.00 84.81 80 VAL A N 1
ATOM 597 C CA . VAL A 1 80 ? -0.857 0.351 8.026 1.00 84.81 80 VAL A CA 1
ATOM 598 C C . VAL A 1 80 ? -0.547 -0.201 9.418 1.00 84.81 80 VAL A C 1
ATOM 600 O O . VAL A 1 80 ? -1.471 -0.583 10.139 1.00 84.81 80 VAL A O 1
ATOM 603 N N . ALA A 1 81 ? 0.724 -0.227 9.826 1.00 85.00 81 ALA A N 1
ATOM 604 C CA . ALA A 1 81 ? 1.116 -0.691 11.153 1.00 85.00 81 ALA A CA 1
ATOM 605 C C . ALA A 1 81 ? 0.509 0.179 12.269 1.00 85.00 81 ALA A C 1
ATOM 607 O O . ALA A 1 81 ? -0.061 -0.364 13.221 1.00 85.00 81 ALA A O 1
ATOM 608 N N . GLU A 1 82 ? 0.547 1.507 12.118 1.00 85.31 82 GLU A N 1
ATOM 609 C CA . GLU A 1 82 ? -0.102 2.452 13.038 1.00 85.31 82 GLU A CA 1
ATOM 610 C C . GLU A 1 82 ? -1.608 2.197 13.153 1.00 85.31 82 GLU A C 1
ATOM 612 O O . GLU A 1 82 ? -2.145 2.062 14.255 1.00 85.31 82 GLU A O 1
ATOM 617 N N . LEU A 1 83 ? -2.301 2.088 12.016 1.00 81.88 83 LEU A N 1
ATOM 618 C CA . LEU A 1 83 ? -3.744 1.853 11.987 1.00 81.88 83 LEU A CA 1
ATOM 619 C C . LEU A 1 83 ? -4.105 0.514 12.641 1.00 81.88 83 LEU A C 1
ATOM 621 O O . LEU A 1 83 ? -5.082 0.432 13.385 1.00 81.88 83 LEU A O 1
ATOM 625 N N . LYS A 1 84 ? -3.299 -0.536 12.434 1.00 83.00 84 LYS A N 1
ATOM 626 C CA . LYS A 1 84 ? -3.498 -1.831 13.103 1.00 83.00 84 LYS A CA 1
ATOM 627 C C . LYS A 1 84 ? -3.317 -1.714 14.615 1.00 83.00 84 LYS A C 1
ATOM 629 O O . LYS A 1 84 ? -4.055 -2.349 15.370 1.00 83.00 84 LYS A O 1
ATOM 634 N N . GLN A 1 85 ? -2.359 -0.915 15.082 1.00 83.50 85 GLN A N 1
ATOM 635 C CA . GLN A 1 85 ? -2.167 -0.665 16.511 1.00 83.50 85 GLN A CA 1
ATOM 636 C C . GLN A 1 85 ? -3.348 0.104 17.124 1.00 83.50 85 GLN A C 1
ATOM 638 O O . GLN A 1 85 ? -3.811 -0.258 18.213 1.00 83.50 85 GLN A O 1
ATOM 643 N N . LEU A 1 86 ? -3.865 1.117 16.425 1.00 81.12 86 LEU A N 1
ATOM 644 C CA . LEU A 1 86 ? -5.064 1.855 16.832 1.00 81.12 86 LEU A CA 1
ATOM 645 C C . LEU A 1 86 ? -6.278 0.923 16.911 1.00 81.12 86 LEU A C 1
ATOM 647 O O . LEU A 1 86 ? -6.886 0.813 17.975 1.00 81.12 86 LEU A O 1
ATOM 651 N N . ALA A 1 87 ? -6.537 0.142 15.858 1.00 78.56 87 ALA A N 1
ATOM 652 C CA . ALA A 1 87 ? -7.629 -0.829 15.817 1.00 78.56 87 ALA A CA 1
ATOM 653 C C . ALA A 1 87 ? -7.547 -1.856 16.963 1.00 78.56 87 ALA A C 1
ATOM 655 O O . ALA A 1 87 ? -8.553 -2.165 17.603 1.00 78.56 87 ALA A O 1
ATOM 656 N N . ARG A 1 88 ? -6.346 -2.366 17.285 1.00 80.00 88 ARG A N 1
ATOM 657 C CA . ARG A 1 88 ? -6.137 -3.272 18.437 1.00 80.00 88 ARG A CA 1
ATOM 658 C C . ARG A 1 88 ? -6.499 -2.605 19.758 1.00 80.00 88 ARG A C 1
ATOM 660 O O . ARG A 1 88 ? -7.099 -3.245 20.624 1.00 80.00 88 ARG A O 1
ATOM 667 N N . THR A 1 89 ? -6.120 -1.341 19.916 1.00 81.44 89 THR A N 1
ATOM 668 C CA . THR A 1 89 ? -6.384 -0.559 21.127 1.00 81.44 89 THR A CA 1
ATOM 669 C C . THR A 1 89 ? -7.880 -0.319 21.298 1.00 81.44 89 THR A C 1
ATOM 671 O O . THR A 1 89 ? -8.430 -0.605 22.362 1.00 81.44 89 THR A O 1
ATOM 674 N N . GLU A 1 90 ? -8.559 0.123 20.241 1.00 80.38 90 GLU A N 1
ATOM 675 C CA . GLU A 1 90 ? -10.007 0.345 20.233 1.00 80.38 90 GLU A CA 1
ATOM 676 C C . GLU A 1 90 ? -10.783 -0.946 20.501 1.00 80.38 90 GLU A C 1
ATOM 678 O O . GLU A 1 90 ? -11.655 -0.976 21.370 1.00 80.38 90 GLU A O 1
ATOM 683 N N . LEU A 1 91 ? -10.400 -2.052 19.855 1.00 79.31 91 LEU A N 1
ATOM 684 C CA . LEU A 1 91 ? -10.997 -3.365 20.099 1.00 79.31 91 LEU A CA 1
ATOM 685 C C . LEU A 1 91 ? -10.788 -3.828 21.551 1.00 79.31 91 LEU A C 1
ATOM 687 O O . LEU A 1 91 ? -11.701 -4.377 22.175 1.00 79.31 91 LEU A O 1
ATOM 691 N N . GLY A 1 92 ? -9.598 -3.601 22.113 1.00 81.44 92 GLY A N 1
ATOM 692 C CA . GLY A 1 92 ? -9.301 -3.873 23.519 1.00 81.44 92 GLY A CA 1
ATOM 693 C C 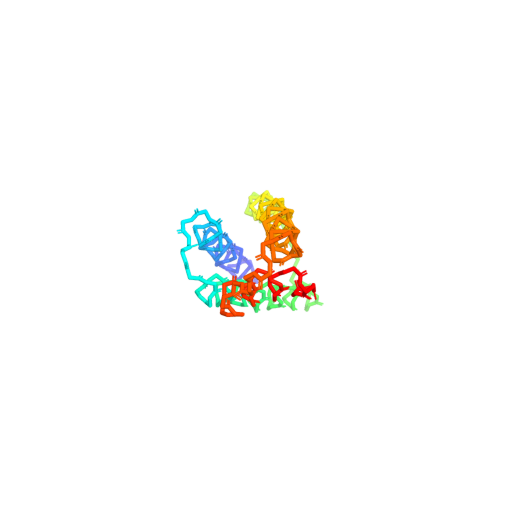. GLY A 1 92 ? -10.179 -3.056 24.472 1.00 81.44 92 GLY A C 1
ATOM 694 O O . GLY A 1 92 ? -10.703 -3.605 25.448 1.00 81.44 92 GLY A O 1
ATOM 695 N N . ASN A 1 93 ? -10.392 -1.775 24.163 1.00 80.44 93 ASN A N 1
ATOM 696 C CA . ASN A 1 93 ? -11.260 -0.878 24.924 1.00 80.44 93 ASN A CA 1
ATOM 697 C C . ASN A 1 93 ? -12.729 -1.313 24.848 1.00 80.44 93 ASN A C 1
ATOM 699 O O . ASN A 1 93 ? -13.375 -1.427 25.889 1.00 80.44 93 ASN A O 1
ATOM 703 N N . ALA A 1 94 ? -13.230 -1.649 23.657 1.00 77.94 94 ALA A N 1
ATOM 704 C CA . ALA A 1 94 ? -14.595 -2.136 23.456 1.00 77.94 94 ALA A CA 1
ATOM 705 C C . ALA A 1 94 ? -14.860 -3.437 24.234 1.00 77.94 94 ALA A C 1
ATOM 707 O O . ALA A 1 94 ? -15.845 -3.546 24.966 1.00 77.94 94 ALA A O 1
ATOM 708 N N . ARG A 1 95 ? -13.933 -4.404 24.169 1.00 80.06 95 ARG A N 1
ATOM 709 C CA . ARG A 1 95 ? -14.016 -5.662 24.937 1.00 80.06 95 ARG A CA 1
ATOM 710 C C . ARG A 1 95 ? -13.981 -5.430 26.449 1.00 80.06 95 ARG A C 1
ATOM 712 O O . ARG A 1 95 ? -14.674 -6.119 27.198 1.00 80.06 95 ARG A O 1
ATOM 719 N N . ARG A 1 96 ? -13.163 -4.482 26.922 1.00 81.12 96 ARG A N 1
ATOM 720 C CA . ARG A 1 96 ? -13.112 -4.110 28.345 1.00 81.12 96 ARG A CA 1
ATOM 721 C C . ARG A 1 96 ? -14.421 -3.458 28.786 1.00 81.12 96 ARG A C 1
ATOM 723 O O . ARG A 1 96 ? -14.934 -3.830 29.837 1.00 81.12 96 ARG A O 1
ATOM 730 N N . PHE A 1 97 ? -14.959 -2.538 27.987 1.00 76.31 97 PHE A N 1
ATOM 731 C CA . PHE A 1 97 ? -16.237 -1.887 28.255 1.00 76.31 97 PHE A CA 1
ATOM 732 C C . PHE A 1 97 ? -17.361 -2.916 28.368 1.00 76.31 97 PHE A C 1
ATOM 734 O O . PHE A 1 97 ? -18.022 -2.945 29.399 1.00 76.31 97 PHE A O 1
ATOM 741 N N . GLN A 1 98 ? -17.493 -3.826 27.395 1.00 78.06 98 GLN A N 1
ATOM 742 C CA . GLN A 1 98 ? -18.488 -4.905 27.423 1.00 78.06 98 GLN A CA 1
ATOM 743 C C . GLN A 1 98 ? -18.429 -5.731 28.712 1.00 78.06 98 GLN A C 1
ATOM 745 O O . GLN A 1 98 ? -19.458 -6.064 29.297 1.00 78.06 98 GLN A O 1
ATOM 750 N N . ARG A 1 99 ? -17.215 -6.047 29.178 1.00 81.12 99 ARG A N 1
ATOM 751 C CA . ARG A 1 99 ? -17.015 -6.810 30.415 1.00 81.12 99 ARG A CA 1
ATOM 752 C C . ARG A 1 99 ? -17.483 -6.051 31.657 1.00 81.12 99 ARG A C 1
ATOM 754 O O . ARG A 1 99 ? -17.979 -6.679 32.582 1.00 81.12 99 ARG A O 1
ATOM 761 N N . ILE A 1 100 ? -17.278 -4.735 31.695 1.00 80.94 100 ILE A N 1
ATOM 762 C CA . ILE A 1 100 ? -17.611 -3.894 32.852 1.00 80.94 100 ILE A CA 1
ATOM 763 C C . ILE A 1 100 ? -19.101 -3.536 32.863 1.00 80.94 100 ILE A C 1
ATOM 765 O O . ILE A 1 100 ? -19.725 -3.576 33.917 1.00 80.94 100 ILE A O 1
ATOM 769 N N . SER A 1 101 ? -19.668 -3.174 31.713 1.00 78.38 101 SER A N 1
ATOM 770 C CA . SER A 1 101 ? -21.034 -2.652 31.618 1.00 78.38 101 SER A CA 1
ATOM 771 C C . SER A 1 101 ? -22.098 -3.733 31.420 1.00 78.38 101 SER A C 1
ATOM 773 O O . SER A 1 101 ? -23.277 -3.456 31.620 1.00 78.38 101 SER A O 1
ATOM 775 N N . GLY A 1 102 ? -21.719 -4.942 30.984 1.00 75.06 102 GLY A N 1
ATOM 776 C CA . GLY A 1 102 ? -22.664 -5.980 30.555 1.00 75.06 102 GLY A CA 1
ATOM 777 C C . GLY A 1 102 ? -23.370 -5.665 29.227 1.00 75.06 102 GLY A C 1
ATOM 778 O O . GLY A 1 102 ? -24.122 -6.497 28.724 1.00 75.06 102 GLY A O 1
ATOM 779 N N . TYR A 1 103 ? -23.111 -4.494 28.637 1.00 65.62 103 TYR A N 1
ATOM 780 C CA . TYR A 1 103 ? -23.606 -4.088 27.327 1.00 65.62 103 TYR A CA 1
ATOM 781 C C . TYR A 1 103 ? -22.689 -4.658 26.242 1.00 65.62 103 TYR A C 1
ATOM 783 O O . TYR A 1 103 ? -21.509 -4.310 26.173 1.00 65.62 103 TYR A O 1
ATOM 791 N N . ALA A 1 104 ? -23.213 -5.537 25.390 1.00 61.16 104 ALA A N 1
ATOM 792 C CA . ALA A 1 104 ? -22.509 -5.949 24.184 1.00 61.16 104 ALA A CA 1
ATOM 793 C C . ALA A 1 104 ? -22.628 -4.819 23.150 1.00 61.16 104 ALA A C 1
ATOM 795 O O . ALA A 1 104 ? -23.749 -4.554 22.719 1.00 61.16 104 ALA A O 1
ATOM 796 N N . PRO A 1 105 ? -21.530 -4.140 22.754 1.00 55.44 105 PRO A N 1
ATOM 797 C CA . PRO A 1 105 ? -21.589 -3.283 21.579 1.00 55.44 105 PRO A CA 1
ATOM 798 C C . PRO A 1 105 ? -22.057 -4.143 20.406 1.00 55.44 105 PRO A C 1
ATOM 800 O O . PRO A 1 105 ? -21.656 -5.311 20.311 1.00 55.44 105 PRO A O 1
ATOM 803 N N . ASP A 1 106 ? -22.920 -3.592 19.552 1.00 58.00 106 ASP A N 1
ATOM 804 C CA . ASP A 1 106 ? -23.391 -4.307 18.374 1.00 58.00 106 ASP A CA 1
ATOM 805 C C . ASP A 1 106 ? -22.169 -4.853 17.639 1.00 58.00 106 ASP A C 1
ATOM 807 O O . ASP A 1 106 ? -21.252 -4.117 17.274 1.00 58.00 106 ASP A O 1
ATOM 811 N N . GLY A 1 107 ? -22.116 -6.174 17.443 1.00 51.88 107 GLY A N 1
ATOM 812 C CA . GLY A 1 107 ? -20.940 -6.839 16.873 1.00 51.88 107 GLY A CA 1
ATOM 813 C C . GLY A 1 107 ? -20.558 -6.320 15.480 1.00 51.88 107 GLY A C 1
ATOM 814 O O . GLY A 1 107 ? -19.529 -6.712 14.942 1.00 51.88 107 GLY A O 1
ATOM 815 N N . ALA A 1 108 ? -21.378 -5.461 14.869 1.00 56.03 108 ALA A N 1
ATOM 816 C CA . ALA A 1 108 ? -21.054 -4.661 13.694 1.00 56.03 108 ALA A CA 1
ATOM 817 C C . ALA A 1 108 ? -19.833 -3.745 13.892 1.00 56.03 108 ALA A C 1
ATOM 819 O O . ALA A 1 108 ? -18.994 -3.721 12.999 1.00 56.03 108 ALA A O 1
ATOM 820 N N . ASP A 1 109 ? -19.660 -3.108 15.051 1.00 57.03 109 ASP A N 1
ATOM 821 C CA . ASP A 1 109 ? -18.620 -2.081 15.234 1.00 57.03 109 ASP A CA 1
ATOM 822 C C . ASP A 1 109 ? -17.212 -2.681 15.399 1.00 57.03 109 ASP A C 1
ATOM 824 O O . ASP A 1 109 ? -16.214 -2.117 14.959 1.00 57.03 109 ASP A O 1
ATOM 828 N N . ALA A 1 110 ? -17.112 -3.877 15.987 1.00 58.62 110 ALA A N 1
ATOM 829 C CA . ALA A 1 110 ? -15.831 -4.542 16.250 1.00 58.62 110 ALA A CA 1
ATOM 830 C C . ALA A 1 110 ? -15.327 -5.425 15.088 1.00 58.62 110 ALA A C 1
ATOM 832 O O . ALA A 1 110 ? -14.144 -5.777 15.044 1.00 58.62 110 ALA A O 1
ATOM 833 N N . ARG A 1 111 ? -16.212 -5.820 14.159 1.00 63.19 111 ARG A N 1
ATOM 834 C CA . ARG A 1 111 ? -15.897 -6.739 13.047 1.00 63.19 111 ARG A CA 1
ATOM 835 C C . ARG A 1 111 ? -14.900 -6.150 12.032 1.00 63.19 111 ARG A C 1
ATOM 837 O O . ARG A 1 111 ? -13.956 -6.867 11.699 1.00 63.19 111 ARG A O 1
ATOM 844 N N . PRO A 1 112 ? -15.041 -4.895 11.559 1.00 64.62 112 PRO A N 1
ATOM 845 C CA . PRO A 1 112 ? -14.083 -4.285 10.633 1.00 64.62 112 PRO A CA 1
ATOM 846 C C . PRO A 1 112 ? -12.686 -4.140 11.245 1.00 64.62 112 PRO A C 1
ATOM 848 O O . PRO A 1 112 ? -11.702 -4.537 10.627 1.00 64.62 112 PRO A O 1
ATOM 851 N N . ALA A 1 113 ? -12.602 -3.672 12.495 1.00 62.44 113 ALA A N 1
ATOM 852 C CA . ALA A 1 113 ? -11.333 -3.526 13.208 1.00 62.44 113 ALA A CA 1
ATOM 853 C C . ALA A 1 113 ? -10.617 -4.873 13.396 1.00 62.44 113 ALA A C 1
ATOM 855 O O . ALA A 1 113 ? -9.423 -4.979 13.124 1.00 62.44 113 ALA A O 1
ATOM 856 N N . ALA A 1 114 ? -11.340 -5.923 13.809 1.00 64.88 114 ALA A N 1
ATOM 857 C CA . ALA A 1 114 ? -10.775 -7.267 13.937 1.00 64.88 114 ALA A CA 1
ATOM 858 C C . ALA A 1 114 ? -10.278 -7.817 12.588 1.00 64.88 114 ALA A C 1
ATOM 860 O O . ALA A 1 114 ? -9.144 -8.278 12.501 1.00 64.88 114 ALA A O 1
ATOM 861 N N . ARG A 1 115 ? -11.076 -7.684 11.518 1.00 69.75 115 ARG A N 1
ATOM 862 C CA . ARG A 1 115 ? -10.683 -8.118 10.166 1.00 69.75 115 ARG A CA 1
ATOM 863 C C . ARG A 1 115 ? -9.448 -7.384 9.651 1.00 69.75 115 ARG A C 1
ATOM 865 O O . ARG A 1 115 ? -8.583 -8.021 9.070 1.00 69.75 115 ARG A O 1
ATOM 872 N N . PHE A 1 116 ? -9.331 -6.081 9.887 1.00 66.25 116 PHE A N 1
ATOM 873 C CA . PHE A 1 116 ? -8.144 -5.324 9.486 1.00 66.25 116 PHE A CA 1
ATOM 874 C C . PHE A 1 116 ? -6.870 -5.779 10.214 1.00 66.25 116 PHE A C 1
ATOM 876 O O . PHE A 1 116 ? -5.782 -5.763 9.641 1.00 66.25 116 PHE A O 1
ATOM 883 N N . ILE A 1 117 ? -6.991 -6.185 11.482 1.00 68.50 117 ILE A N 1
ATOM 884 C CA . ILE A 1 117 ? -5.871 -6.724 12.264 1.00 68.50 117 ILE A CA 1
ATOM 885 C C . ILE A 1 117 ? -5.438 -8.090 11.720 1.00 68.50 117 ILE A C 1
ATOM 887 O O . ILE A 1 117 ? -4.232 -8.326 11.603 1.00 68.50 117 ILE A O 1
ATOM 891 N N . ASP A 1 118 ? -6.416 -8.946 11.414 1.00 71.81 118 ASP A N 1
ATOM 892 C CA . ASP A 1 118 ? -6.224 -10.333 10.981 1.00 71.81 118 ASP A CA 1
ATOM 893 C C . ASP A 1 118 ? -5.834 -10.463 9.499 1.00 71.81 118 ASP A C 1
ATOM 895 O O . ASP A 1 118 ? -5.241 -11.473 9.123 1.00 71.81 118 ASP A O 1
ATOM 899 N N . ASP A 1 119 ? -6.114 -9.452 8.667 1.00 69.12 119 ASP A N 1
ATOM 900 C CA . ASP A 1 119 ? -5.636 -9.354 7.283 1.00 69.12 119 ASP A CA 1
ATOM 901 C C . ASP A 1 119 ? -4.104 -9.212 7.281 1.00 69.12 119 ASP A C 1
ATOM 903 O O . ASP A 1 119 ? -3.543 -8.117 7.413 1.00 69.12 119 ASP A O 1
ATOM 907 N N . ALA A 1 120 ? -3.410 -10.349 7.264 1.00 44.50 120 ALA A N 1
ATOM 908 C CA . ALA A 1 120 ? -1.961 -10.460 7.317 1.00 44.50 120 ALA A CA 1
ATOM 909 C C . ALA A 1 120 ? -1.410 -10.963 5.976 1.00 44.50 1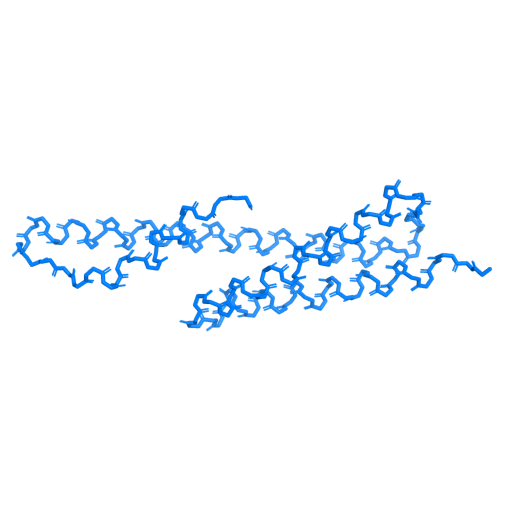20 ALA A C 1
ATOM 911 O O . ALA A 1 120 ? -1.849 -12.006 5.497 1.00 44.50 120 ALA A O 1
ATOM 912 N N . ALA A 1 121 ? -0.377 -10.252 5.501 1.00 47.09 121 ALA A N 1
ATOM 913 C CA . ALA A 1 121 ? 0.374 -10.407 4.248 1.00 47.09 121 ALA A CA 1
ATOM 914 C C . ALA A 1 121 ? -0.266 -9.714 3.036 1.00 47.09 121 ALA A C 1
ATOM 916 O O . ALA A 1 121 ? -1.063 -10.342 2.313 1.00 47.09 121 ALA A O 1
#

Solvent-accessible surface area (backbone atoms only — not comparable to full-atom values): 6796 Å² total; per-residue (Å²): 133,81,72,62,69,63,52,52,53,48,44,52,51,50,41,52,33,48,49,51,32,43,48,27,75,74,68,49,90,46,67,65,60,34,51,52,35,45,49,53,35,51,55,52,49,52,52,50,51,49,43,44,76,71,68,52,74,87,52,81,86,44,47,65,52,53,52,53,38,50,53,48,50,52,53,44,53,52,50,51,52,52,50,38,53,51,34,53,50,53,49,51,48,53,55,51,46,27,70,75,69,71,50,74,72,63,69,74,75,54,48,62,42,52,48,60,57,68,66,72,135

Secondary structure (DSSP, 8-state):
--SHHHHHHHHHHHHHHHHHHHHHHHH---HHHHHHHHHHHHHHHHHHHHHHHTT----GGGHHHHHHHHHHHHHHHHHHHHHHHHHHHHHHHHHHHHHHH-----HHHHHHHHHHHH---

Sequence (121 aa):
MSAAPDLDAALEELIALANDVRIELIVGTDFDASLTARNRYNDAFARFQGMVTGGAVLGPEHLTLAGRLDQLHSANMERVAELKQLARTELGNARRFQRISGYAPDGADARPAARFIDDAA

Foldseek 3Di:
DDCVVVLQVLLVQLLVLL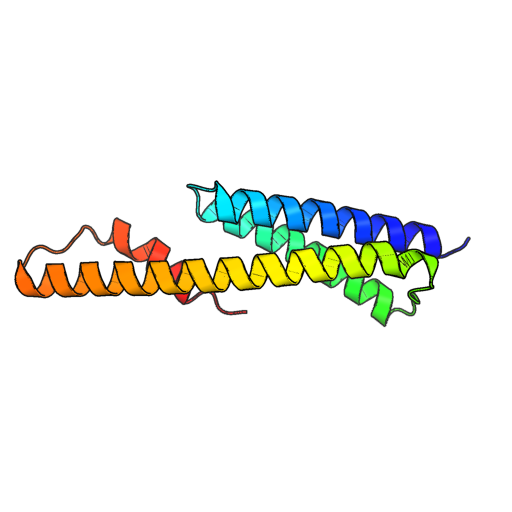VLLVCCLVPNPDPVSNVVSVVSNVVSVVVSVVCVVVPDDDDPVCCVSVVSSVVSVVVSVVSLVVLLVVLVVVLVVLVVCCVVVVDNDDVVVNVSSVVSNVPDD

pLDDT: mean 81.07, std 12.86, range [43.12, 96.69]